Protein AF-A0AA38FUG7-F1 (afdb_monomer)

Sequence (113 aa):
MNACGAMSNIDGLEKVLDEAKAGDESNIDWTTYSALTNIYVKAGLLDRAESALKEAEKKAPQKSSEAYHYLMTHYGALGKKEELYRLWKSMKIDFKDFRRIPFSNYLSVRNSL

Radius of gyration: 15.29 Å; Cα contacts (8 Å, |Δi|>4): 85; chains: 1; bounding box: 30×29×50 Å

InterPro domains:
  IPR002885 Pentatricopeptide repeat [PF01535] (32-58)
  IPR011990 Tetratricopeptide-like helical domain superfamily [G3DSA:1.25.40.10] (1-101)
  IPR011990 Tetratricopeptide-like helical domain superfamily [SSF48452] (12-100)

Mean predicted aligned error: 9.96 Å

pLDDT: mean 73.27, std 11.45, range [38.91, 86.88]

Foldseek 3Di:
DPLPVLVVVLVVLVVVVVVVVVVPPLPDALVNLLVNLVSCVVNVVLVSSVVSLVVSVVRPDLPDLPSLLSSLLSCLSSVVVVVNVVSVVSNCVSCVVPPDDDPVSVVVSVVVD

Secondary structure (DSSP, 8-state):
--HHHHHHHHHHHHHHHHHHHHHHGGG--HHHHHHHHHHHHHTT-HHHHHHHHHHHHHHS-TT-HHHHHHHHHHHHHTT-HHHHHHHHHHHHHHTSSSS---THHHHHHHHT-

Nearest PDB structures (foldseek):
  5orm-assembly1_A  TM=5.943E-01  e=7.153E-02  synthetic construct
  5i9f-assembly1_A  TM=5.749E-01  e=3.263E-01  unidentified
  8j8p-assembly1_C  TM=6.226E-01  e=6.252E-01  Saccharomyces eubayanus
  9hmf-assembly1_K  TM=5.348E-01  e=1.488E+00  Campylobacter jejuni
  5l0y-assembly7_G  TM=3.525E-01  e=8.654E-01  Thermochaetoides thermophila DSM 1495

Organism: Taxus chinensis (NCBI:txid29808)

Solvent-accessible surface area (backbone atoms only — not comparable to full-atom values): 6386 Å² total; per-residue (Å²): 142,66,65,67,68,57,51,58,52,50,58,53,49,50,50,54,48,50,52,43,48,73,71,48,53,85,75,60,50,27,67,56,27,45,54,49,20,58,51,24,51,76,69,68,38,54,72,59,16,52,53,28,44,53,53,17,59,74,53,35,61,88,81,38,65,65,53,53,53,50,52,40,47,52,31,42,76,70,67,37,61,67,61,34,50,51,50,54,53,50,49,56,60,68,36,66,84,49,94,76,76,69,67,59,62,60,48,53,41,61,74,75,110

Structure (mmCIF, N/CA/C/O backbone):
data_AF-A0AA38FUG7-F1
#
_entry.id   AF-A0AA38FUG7-F1
#
loop_
_atom_site.group_PDB
_atom_site.id
_atom_site.type_symbol
_atom_site.label_atom_id
_atom_site.label_alt_id
_atom_site.label_comp_id
_atom_site.label_asym_id
_atom_site.label_entity_id
_atom_site.label_seq_id
_atom_site.pdbx_PDB_ins_code
_atom_site.Cartn_x
_atom_site.Cartn_y
_atom_site.Cartn_z
_atom_site.occupancy
_atom_site.B_iso_or_equiv
_atom_site.auth_seq_id
_atom_site.auth_comp_id
_atom_site.auth_asym_id
_atom_site.auth_atom_id
_atom_site.pdbx_PDB_model_num
ATOM 1 N N . MET A 1 1 ? -10.264 9.452 -27.139 1.00 38.91 1 MET A N 1
ATOM 2 C CA . MET A 1 1 ? -9.282 8.493 -27.696 1.00 38.91 1 MET A CA 1
ATOM 3 C C . MET A 1 1 ? -8.023 8.383 -26.809 1.00 38.91 1 MET A C 1
ATOM 5 O O . MET A 1 1 ? -6.928 8.350 -27.342 1.00 38.91 1 MET A O 1
ATOM 9 N N . ASN A 1 2 ? -8.138 8.273 -25.470 1.00 45.59 2 ASN A N 1
ATOM 10 C CA . ASN A 1 2 ? -6.961 8.297 -24.564 1.00 45.59 2 ASN A CA 1
ATOM 11 C C . ASN A 1 2 ? -6.690 6.970 -23.821 1.00 45.59 2 ASN A C 1
ATOM 13 O O . ASN A 1 2 ? -5.712 6.873 -23.088 1.00 45.59 2 ASN A O 1
ATOM 17 N N . ALA A 1 3 ? -7.528 5.942 -24.000 1.00 46.69 3 ALA A N 1
ATOM 18 C CA . ALA A 1 3 ? -7.416 4.693 -23.240 1.00 46.69 3 ALA A CA 1
ATOM 19 C C . ALA A 1 3 ? -6.230 3.806 -23.680 1.00 46.69 3 ALA A C 1
ATOM 21 O O . ALA A 1 3 ? -5.599 3.174 -22.839 1.00 46.69 3 ALA A O 1
ATOM 22 N N . CYS A 1 4 ? -5.867 3.810 -24.972 1.00 50.69 4 CYS A N 1
ATOM 23 C CA . CYS A 1 4 ? -4.813 2.929 -25.501 1.00 50.69 4 CYS A CA 1
ATOM 24 C C . CYS A 1 4 ? -3.405 3.271 -24.985 1.00 50.69 4 CYS A C 1
ATOM 26 O O . CYS A 1 4 ? -2.625 2.373 -24.683 1.00 50.69 4 CYS A O 1
ATOM 28 N N . GLY A 1 5 ? -3.076 4.562 -24.857 1.00 55.31 5 GLY A N 1
ATOM 29 C CA . GLY A 1 5 ? -1.749 4.985 -24.393 1.00 55.31 5 GLY A CA 1
ATOM 30 C C . GLY A 1 5 ? -1.525 4.723 -22.902 1.00 55.31 5 GLY A C 1
ATOM 31 O O . GLY A 1 5 ? -0.426 4.361 -22.497 1.00 55.31 5 GLY A O 1
ATOM 32 N N . ALA A 1 6 ? -2.577 4.854 -22.087 1.00 52.12 6 ALA A N 1
ATOM 33 C CA . ALA A 1 6 ? -2.505 4.556 -20.660 1.00 52.12 6 ALA A CA 1
ATOM 34 C C . ALA A 1 6 ? -2.354 3.048 -20.403 1.00 52.12 6 ALA A C 1
ATOM 36 O O . ALA A 1 6 ? -1.507 2.664 -19.606 1.00 52.12 6 ALA A O 1
ATOM 37 N N . MET A 1 7 ? -3.107 2.202 -21.118 1.00 56.06 7 MET A N 1
ATOM 38 C CA . MET A 1 7 ? -3.002 0.740 -20.998 1.00 56.06 7 MET A CA 1
ATOM 39 C C . MET A 1 7 ? -1.629 0.216 -21.435 1.00 56.06 7 MET A C 1
ATOM 41 O O . MET A 1 7 ? -0.997 -0.510 -20.676 1.00 56.06 7 MET A O 1
ATOM 45 N N . SER A 1 8 ? -1.104 0.681 -22.576 1.00 60.62 8 SER A N 1
ATOM 46 C CA . SER A 1 8 ? 0.226 0.267 -23.055 1.00 60.62 8 SER A CA 1
ATOM 47 C C . SER A 1 8 ? 1.359 0.610 -22.078 1.00 60.62 8 SER A C 1
ATOM 49 O O . SER A 1 8 ? 2.356 -0.108 -22.027 1.00 60.62 8 SER A O 1
ATOM 51 N N . ASN A 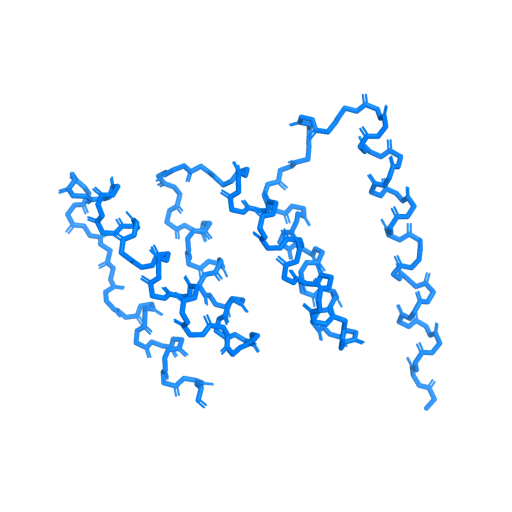1 9 ? 1.222 1.693 -21.307 1.00 69.31 9 ASN A N 1
ATOM 52 C CA . ASN A 1 9 ? 2.205 2.068 -20.289 1.00 69.31 9 ASN A CA 1
ATOM 53 C C . ASN A 1 9 ? 2.107 1.194 -19.031 1.00 69.31 9 ASN A C 1
ATOM 55 O O . ASN A 1 9 ? 3.115 0.984 -18.364 1.00 69.31 9 ASN A O 1
ATOM 59 N N . ILE A 1 10 ? 0.917 0.680 -18.710 1.00 72.69 10 ILE A N 1
ATOM 60 C CA . ILE A 1 10 ? 0.701 -0.191 -17.548 1.00 72.69 10 ILE A CA 1
ATOM 61 C C . ILE A 1 10 ? 1.256 -1.586 -17.820 1.00 72.69 10 ILE A C 1
ATOM 63 O O . ILE A 1 10 ? 1.971 -2.106 -16.973 1.00 72.69 10 ILE A O 1
ATOM 67 N N . ASP A 1 11 ? 1.016 -2.154 -19.005 1.00 74.75 11 ASP A N 1
ATOM 68 C CA . ASP A 1 11 ? 1.578 -3.461 -19.380 1.00 74.75 11 ASP A CA 1
ATOM 69 C C . ASP A 1 11 ? 3.118 -3.447 -19.380 1.00 74.75 11 ASP A C 1
ATOM 71 O O . ASP A 1 11 ? 3.763 -4.394 -18.931 1.00 74.75 11 ASP A O 1
ATOM 75 N N . GLY A 1 12 ? 3.728 -2.356 -19.861 1.00 77.25 12 GLY A N 1
ATOM 76 C CA . GLY A 1 12 ? 5.182 -2.179 -19.804 1.00 77.25 12 GLY A CA 1
ATOM 77 C C . GLY A 1 12 ? 5.705 -2.067 -18.370 1.00 77.25 12 GLY A C 1
ATOM 78 O O . GLY A 1 12 ? 6.720 -2.669 -18.030 1.00 77.25 12 GLY A O 1
ATOM 79 N N . LEU A 1 13 ? 4.990 -1.336 -17.517 1.00 76.88 13 LEU A N 1
ATOM 80 C CA . LEU A 1 13 ? 5.330 -1.158 -16.108 1.00 76.88 13 LEU A CA 1
ATOM 81 C C . LEU A 1 13 ? 5.200 -2.457 -15.303 1.00 76.88 13 LEU A C 1
ATOM 83 O O . LEU A 1 13 ? 6.045 -2.730 -14.455 1.00 76.88 13 LEU A O 1
ATOM 87 N N . GLU A 1 14 ? 4.179 -3.265 -15.581 1.00 75.50 14 GLU A N 1
ATOM 88 C CA . GLU A 1 14 ? 3.987 -4.570 -14.943 1.00 75.50 14 GLU A CA 1
ATOM 89 C C . GLU A 1 14 ? 5.086 -5.55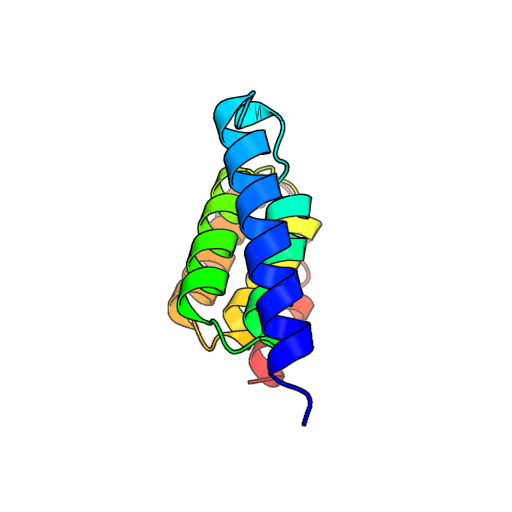2 -15.326 1.00 75.50 14 GLU A C 1
ATOM 91 O O . GLU A 1 14 ? 5.613 -6.226 -14.448 1.00 75.50 14 GLU A O 1
ATOM 96 N N . LYS A 1 15 ? 5.525 -5.560 -16.589 1.00 79.81 15 LYS A N 1
ATOM 97 C CA . LYS A 1 15 ? 6.684 -6.365 -16.998 1.00 79.81 15 LYS A CA 1
ATOM 98 C C . LYS A 1 15 ? 7.961 -5.963 -16.271 1.00 79.81 15 LYS A C 1
ATOM 100 O O . LYS A 1 15 ? 8.660 -6.831 -15.765 1.00 79.81 15 LYS A O 1
ATOM 105 N N . VAL A 1 16 ? 8.242 -4.662 -16.173 1.00 78.12 16 VAL A N 1
ATOM 106 C CA . VAL A 1 16 ? 9.411 -4.164 -15.427 1.00 78.12 16 VAL A CA 1
ATOM 107 C C . VAL A 1 16 ? 9.307 -4.533 -13.946 1.00 78.12 16 VAL A C 1
ATOM 109 O O . VAL A 1 16 ? 10.310 -4.872 -13.323 1.00 78.12 16 VAL A O 1
ATOM 112 N N . LEU A 1 17 ? 8.100 -4.500 -13.377 1.00 77.38 17 LEU A N 1
ATOM 113 C CA . LEU A 1 17 ? 7.868 -4.925 -12.001 1.00 77.38 17 LEU A CA 1
ATOM 114 C C . LEU A 1 17 ? 8.090 -6.430 -11.820 1.00 77.38 17 LEU A C 1
ATOM 116 O O . LEU A 1 17 ? 8.718 -6.825 -10.842 1.00 77.38 17 LEU A O 1
ATOM 120 N N . ASP A 1 18 ? 7.596 -7.260 -12.734 1.00 79.12 18 ASP A N 1
ATOM 121 C CA . ASP A 1 18 ? 7.780 -8.712 -12.691 1.00 79.12 18 ASP A CA 1
ATOM 122 C C . ASP A 1 18 ? 9.254 -9.092 -12.868 1.00 79.12 18 ASP A C 1
ATOM 124 O O . ASP A 1 18 ? 9.758 -9.946 -12.143 1.00 79.12 18 ASP A O 1
ATOM 128 N N . GLU A 1 19 ? 9.978 -8.406 -13.753 1.00 78.69 19 GLU A N 1
ATOM 129 C CA . GLU A 1 19 ? 11.431 -8.546 -13.897 1.00 78.69 19 GLU A CA 1
ATOM 130 C C . GLU A 1 19 ? 12.169 -8.116 -12.619 1.00 78.69 19 GLU A C 1
ATOM 132 O O . GLU A 1 19 ? 13.065 -8.823 -12.152 1.00 78.69 19 GLU A O 1
ATOM 137 N N . ALA A 1 20 ? 11.763 -7.001 -12.001 1.00 74.56 20 ALA A N 1
ATOM 138 C CA . ALA A 1 20 ? 12.335 -6.534 -10.739 1.00 74.56 20 ALA A CA 1
ATOM 139 C C . ALA A 1 20 ? 12.075 -7.519 -9.585 1.00 74.56 20 ALA A C 1
ATOM 141 O O . ALA A 1 20 ? 12.976 -7.781 -8.786 1.00 74.56 20 ALA A O 1
ATOM 142 N N . LYS A 1 21 ? 10.874 -8.107 -9.524 1.00 71.81 21 LYS A N 1
ATOM 143 C CA . LYS A 1 21 ? 10.507 -9.140 -8.544 1.00 71.81 21 LYS A CA 1
ATOM 144 C C . LYS A 1 21 ? 11.248 -10.455 -8.772 1.00 71.81 21 LYS A C 1
ATOM 146 O O . LYS A 1 21 ? 11.639 -11.096 -7.802 1.00 71.81 21 LYS A O 1
ATOM 151 N N . ALA A 1 22 ? 11.449 -10.849 -10.030 1.00 76.31 22 ALA A N 1
ATOM 152 C CA . ALA A 1 22 ? 12.179 -12.062 -10.395 1.00 76.31 22 ALA A CA 1
ATOM 153 C C . ALA A 1 22 ? 13.684 -11.968 -10.090 1.00 76.31 22 ALA A C 1
ATOM 155 O O . ALA A 1 22 ? 14.322 -12.994 -9.864 1.00 76.31 22 ALA A O 1
ATOM 156 N N . GLY A 1 23 ? 14.244 -10.754 -10.089 1.00 72.06 23 GLY A N 1
ATOM 157 C CA . GLY A 1 23 ? 15.618 -10.492 -9.668 1.00 72.06 23 GLY A CA 1
ATOM 158 C C . GLY A 1 23 ? 15.769 -10.468 -8.146 1.00 72.06 23 GLY A C 1
ATOM 159 O O . GLY A 1 23 ? 16.348 -11.382 -7.565 1.00 72.06 23 GLY A O 1
ATOM 160 N N . ASP A 1 24 ? 15.268 -9.406 -7.510 1.00 70.81 24 ASP A N 1
ATOM 161 C CA . ASP A 1 24 ? 15.286 -9.244 -6.053 1.00 70.81 24 ASP A CA 1
ATOM 162 C C . ASP A 1 24 ? 14.140 -8.327 -5.599 1.00 70.81 24 ASP A C 1
ATOM 164 O O . ASP A 1 24 ? 14.258 -7.099 -5.541 1.00 70.81 24 ASP A O 1
ATOM 168 N N . GLU A 1 25 ? 13.018 -8.939 -5.223 1.00 68.06 25 GLU A N 1
ATOM 169 C CA . GLU A 1 25 ? 11.852 -8.247 -4.661 1.00 68.06 25 GLU A CA 1
ATOM 170 C C . GLU A 1 25 ? 12.181 -7.455 -3.377 1.00 68.06 25 GLU A C 1
ATOM 172 O O . GLU A 1 25 ? 11.433 -6.554 -2.973 1.00 68.06 25 GLU A O 1
ATOM 177 N N . SER A 1 26 ? 13.309 -7.738 -2.718 1.00 66.56 26 SER A N 1
ATOM 178 C CA . SER A 1 26 ? 13.770 -6.998 -1.537 1.00 66.56 26 SER A CA 1
ATOM 179 C C . SER A 1 26 ? 14.130 -5.551 -1.862 1.00 66.56 26 SER A C 1
ATOM 181 O O . SER A 1 26 ? 13.985 -4.699 -0.989 1.00 66.56 26 SER A O 1
ATOM 183 N N . ASN A 1 27 ? 14.515 -5.268 -3.109 1.00 67.56 27 ASN A N 1
ATOM 184 C CA . ASN A 1 27 ? 14.961 -3.950 -3.565 1.00 67.56 27 ASN A CA 1
ATOM 185 C C . ASN A 1 27 ? 13.800 -3.025 -3.986 1.00 67.56 27 ASN A C 1
ATOM 187 O O . ASN A 1 27 ? 14.006 -1.868 -4.345 1.00 67.56 27 ASN A O 1
ATOM 191 N N . ILE A 1 28 ? 12.561 -3.532 -3.971 1.00 77.38 28 ILE A N 1
ATOM 192 C CA . ILE A 1 28 ? 11.377 -2.731 -4.284 1.00 77.38 28 ILE A CA 1
ATOM 193 C C . ILE A 1 28 ? 10.886 -2.043 -3.008 1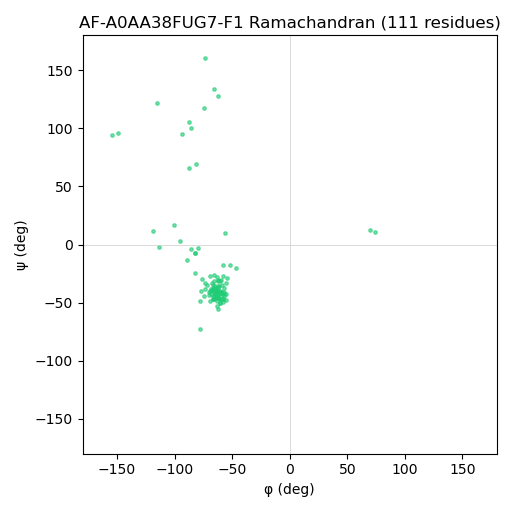.00 77.38 28 ILE A C 1
ATOM 195 O O . ILE A 1 28 ? 10.263 -2.663 -2.138 1.00 77.38 28 ILE A O 1
ATOM 199 N N . ASP A 1 29 ? 11.149 -0.742 -2.932 1.00 81.56 29 ASP A N 1
ATOM 200 C CA . ASP A 1 29 ? 10.701 0.123 -1.845 1.00 81.56 29 ASP A CA 1
ATOM 201 C C . ASP A 1 29 ? 9.197 0.435 -1.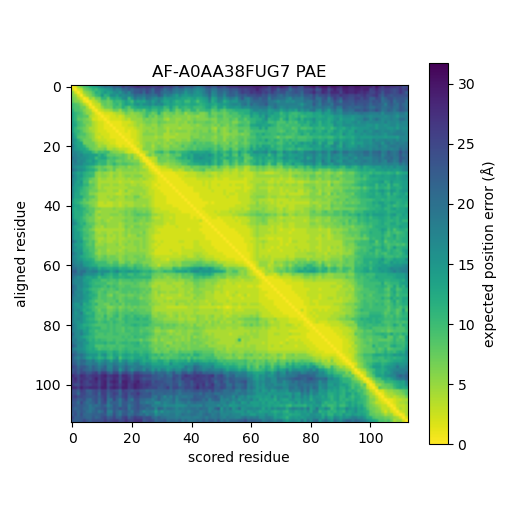903 1.00 81.56 29 ASP A C 1
ATOM 203 O O . ASP A 1 29 ? 8.536 0.387 -2.947 1.00 81.56 29 ASP A O 1
ATOM 207 N N . TRP A 1 30 ? 8.653 0.854 -0.758 1.00 82.38 30 TRP A N 1
ATOM 208 C CA . TRP A 1 30 ? 7.265 1.311 -0.634 1.00 82.38 30 TRP A CA 1
ATOM 209 C C . TRP A 1 30 ? 6.937 2.493 -1.565 1.00 82.38 30 TRP A C 1
ATOM 211 O O . TRP A 1 30 ? 5.789 2.643 -1.981 1.00 82.38 30 TRP A O 1
ATOM 221 N N . THR A 1 31 ? 7.929 3.311 -1.934 1.00 81.50 31 THR A N 1
ATOM 222 C CA . THR A 1 31 ? 7.801 4.442 -2.872 1.00 81.50 31 THR A CA 1
ATOM 223 C C . THR A 1 31 ? 7.517 3.983 -4.306 1.00 81.50 31 THR A C 1
ATOM 225 O O . THR A 1 31 ? 6.761 4.634 -5.029 1.00 81.50 31 THR A O 1
ATOM 228 N N . THR A 1 32 ? 8.047 2.830 -4.711 1.00 83.75 32 THR A N 1
ATOM 229 C CA . THR A 1 32 ? 7.773 2.221 -6.018 1.00 83.75 32 THR A CA 1
ATOM 230 C C . THR A 1 32 ? 6.335 1.721 -6.076 1.00 83.75 32 THR A C 1
ATOM 232 O O . THR A 1 32 ? 5.584 2.080 -6.983 1.00 83.75 32 THR A O 1
ATOM 235 N N . TYR A 1 33 ? 5.899 0.982 -5.052 1.00 84.12 33 TYR A N 1
ATOM 236 C CA . TYR A 1 33 ? 4.505 0.542 -4.924 1.00 84.12 33 TYR A CA 1
ATOM 237 C C . TYR A 1 33 ? 3.513 1.707 -4.799 1.00 84.12 33 TYR A C 1
ATOM 239 O O . TYR A 1 33 ? 2.387 1.645 -5.298 1.00 84.12 33 TYR A O 1
ATOM 247 N N . SER A 1 34 ? 3.958 2.810 -4.207 1.00 80.44 34 SER A N 1
ATOM 248 C CA . SER A 1 34 ? 3.230 4.075 -4.185 1.00 80.44 34 SER A CA 1
ATOM 249 C C . SER A 1 34 ? 3.027 4.619 -5.606 1.00 80.44 34 SER A C 1
ATOM 251 O O . SER A 1 34 ? 1.896 4.796 -6.065 1.00 80.44 34 SER A O 1
ATOM 253 N N . ALA A 1 35 ? 4.103 4.788 -6.377 1.00 83.06 35 ALA A N 1
ATOM 254 C CA . ALA A 1 35 ? 4.000 5.239 -7.766 1.00 83.06 35 ALA A CA 1
ATOM 255 C C . ALA A 1 35 ? 3.064 4.346 -8.608 1.00 83.06 35 ALA A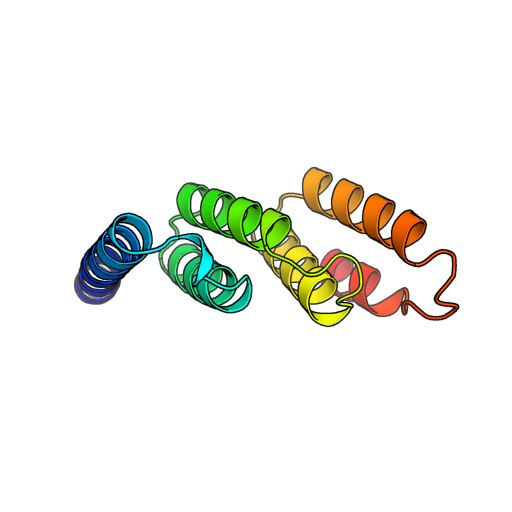 C 1
ATOM 257 O O . ALA A 1 35 ? 2.210 4.871 -9.330 1.00 83.06 35 ALA A O 1
ATOM 258 N N . LEU A 1 36 ? 3.155 3.020 -8.444 1.00 83.31 36 LEU A N 1
ATOM 259 C CA . LEU A 1 36 ? 2.256 2.048 -9.079 1.00 83.31 36 LEU A CA 1
ATOM 260 C C . LEU A 1 36 ? 0.791 2.293 -8.718 1.00 83.31 36 LEU A C 1
ATOM 262 O O . LEU A 1 36 ? -0.061 2.356 -9.601 1.00 83.31 36 LEU A O 1
ATOM 266 N N . THR A 1 37 ? 0.498 2.497 -7.435 1.00 84.25 37 THR A N 1
ATOM 267 C CA . THR A 1 37 ? -0.861 2.773 -6.954 1.00 84.25 37 THR A CA 1
ATOM 268 C C . THR A 1 37 ? -1.467 3.976 -7.672 1.00 84.25 37 THR A C 1
ATOM 270 O O . THR A 1 37 ? -2.589 3.899 -8.168 1.00 84.25 37 THR A O 1
ATOM 273 N N . ASN A 1 38 ? -0.728 5.082 -7.788 1.00 81.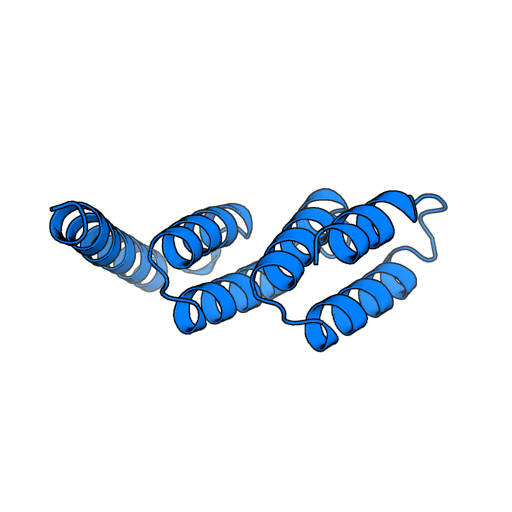44 38 ASN A N 1
ATOM 274 C CA . ASN A 1 38 ? -1.221 6.285 -8.463 1.00 81.44 38 ASN A CA 1
ATOM 275 C C . ASN A 1 38 ? -1.487 6.043 -9.960 1.00 81.44 38 ASN A C 1
ATOM 277 O O . ASN A 1 38 ? -2.461 6.553 -10.514 1.00 81.44 38 ASN A O 1
ATOM 281 N N . ILE A 1 39 ? -0.638 5.250 -10.618 1.00 83.25 39 ILE A N 1
ATOM 282 C CA . ILE A 1 39 ? -0.812 4.876 -12.026 1.00 8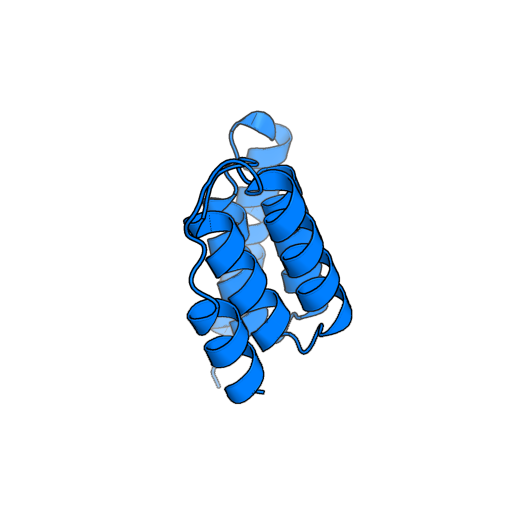3.25 39 ILE A CA 1
ATOM 283 C C . ILE A 1 39 ? -2.068 4.013 -12.193 1.00 83.25 39 ILE A C 1
ATOM 285 O O . ILE A 1 39 ? -2.904 4.317 -13.045 1.00 83.25 39 ILE A O 1
ATOM 289 N N . TYR A 1 40 ? -2.258 3.007 -11.339 1.00 84.19 40 TYR A N 1
ATOM 290 C CA . TYR A 1 40 ? -3.440 2.147 -11.359 1.00 84.19 40 TYR A CA 1
ATOM 291 C C . TYR A 1 40 ? -4.736 2.910 -11.056 1.00 84.19 40 TYR A C 1
ATOM 293 O O . TYR A 1 40 ? -5.729 2.713 -11.756 1.00 84.19 40 TYR A O 1
ATOM 301 N N . VAL A 1 41 ? -4.728 3.834 -10.088 1.00 82.69 41 VAL A N 1
ATOM 302 C CA . VAL A 1 41 ? -5.880 4.707 -9.792 1.00 82.69 41 VAL A CA 1
ATOM 303 C C . VAL A 1 41 ? -6.240 5.559 -11.009 1.00 82.69 41 VAL A C 1
ATOM 305 O O . VAL A 1 41 ? -7.402 5.596 -11.408 1.00 82.69 41 VAL A O 1
ATOM 308 N N . LYS A 1 42 ? -5.252 6.194 -11.654 1.00 80.94 42 LYS A N 1
ATOM 309 C CA . LYS A 1 42 ? -5.472 6.996 -12.874 1.00 80.94 42 LYS A CA 1
ATOM 310 C C . LYS A 1 42 ? -5.976 6.166 -14.053 1.00 80.94 42 LYS A C 1
ATOM 312 O O . LYS A 1 42 ? -6.675 6.694 -14.912 1.00 80.94 42 LYS A O 1
ATOM 317 N N . ALA A 1 43 ? -5.627 4.886 -14.090 1.00 79.69 43 ALA A N 1
ATOM 318 C CA . ALA A 1 43 ? -6.090 3.939 -15.093 1.00 79.69 43 ALA A CA 1
ATOM 319 C C . ALA A 1 43 ? -7.477 3.342 -14.798 1.00 79.69 43 ALA A C 1
ATOM 321 O O . ALA A 1 43 ? -8.007 2.609 -15.629 1.00 79.69 43 ALA A O 1
ATOM 322 N N . GLY A 1 44 ? -8.054 3.616 -13.622 1.00 81.31 44 GLY A N 1
ATOM 323 C CA . GLY A 1 44 ? -9.299 2.994 -13.165 1.00 81.31 44 GLY A CA 1
ATOM 324 C C . GLY A 1 44 ? -9.147 1.532 -12.722 1.00 81.31 44 GLY A C 1
ATOM 325 O O . GLY A 1 44 ? -10.148 0.859 -12.491 1.00 81.31 44 GLY A O 1
ATOM 326 N N . LEU A 1 45 ? -7.917 1.030 -12.577 1.00 83.56 45 LEU A N 1
ATOM 327 C CA . LEU A 1 45 ? -7.611 -0.339 -12.150 1.00 83.56 45 LEU A CA 1
ATOM 328 C C . LEU A 1 45 ? -7.551 -0.425 -10.618 1.00 83.56 45 LEU A C 1
ATOM 330 O O . LEU A 1 45 ? -6.492 -0.649 -10.028 1.00 83.56 45 LEU A O 1
ATOM 334 N N . LEU A 1 46 ? -8.694 -0.216 -9.963 1.00 82.75 46 LEU A N 1
ATOM 335 C CA . LEU A 1 46 ? -8.773 -0.072 -8.503 1.00 82.75 46 LEU A CA 1
ATOM 336 C C . LEU A 1 46 ? -8.324 -1.333 -7.739 1.00 82.75 46 LEU A C 1
ATOM 338 O O . LEU A 1 46 ? -7.658 -1.203 -6.714 1.00 82.75 46 LEU A O 1
ATOM 342 N N . ASP A 1 47 ? -8.595 -2.540 -8.249 1.00 84.31 47 ASP A N 1
ATOM 343 C CA . ASP A 1 47 ? -8.154 -3.799 -7.619 1.00 84.31 47 ASP A CA 1
ATOM 344 C C . ASP A 1 47 ? -6.623 -3.951 -7.611 1.00 84.31 47 ASP A C 1
ATOM 346 O O . ASP A 1 47 ? -6.019 -4.414 -6.635 1.00 84.31 47 ASP A O 1
ATOM 350 N N . ARG A 1 48 ? -5.968 -3.514 -8.696 1.00 83.62 48 ARG A N 1
ATOM 351 C CA . ARG A 1 48 ? -4.501 -3.527 -8.808 1.00 83.62 48 ARG A CA 1
ATOM 352 C C . ARG A 1 48 ? -3.877 -2.436 -7.949 1.00 83.62 48 ARG A C 1
ATOM 354 O O . ARG A 1 48 ? -2.868 -2.682 -7.293 1.00 83.62 48 ARG A O 1
ATOM 361 N N . ALA A 1 49 ? -4.518 -1.267 -7.889 1.00 85.00 49 ALA A N 1
ATOM 362 C CA . ALA A 1 49 ? -4.129 -0.194 -6.982 1.00 85.00 49 ALA A CA 1
ATOM 363 C C . ALA A 1 49 ? -4.164 -0.656 -5.519 1.00 85.00 49 ALA A C 1
ATOM 365 O O . ALA A 1 49 ? -3.197 -0.447 -4.795 1.00 85.00 49 ALA A O 1
ATOM 366 N N . GLU A 1 50 ? -5.237 -1.329 -5.092 1.00 84.62 50 GLU A N 1
ATOM 367 C CA . GLU A 1 50 ? -5.344 -1.868 -3.732 1.00 84.62 50 GLU A CA 1
ATOM 368 C C . GLU A 1 50 ? -4.254 -2.909 -3.439 1.00 84.62 50 GLU A C 1
ATOM 370 O O . GLU A 1 50 ? -3.659 -2.904 -2.361 1.00 84.62 50 GLU A O 1
ATOM 375 N N . SER A 1 51 ? -3.963 -3.786 -4.399 1.00 86.88 51 SER A N 1
ATOM 376 C CA . SER A 1 51 ? -2.905 -4.791 -4.252 1.00 86.88 51 SER A CA 1
ATOM 377 C C . SER A 1 51 ? -1.526 -4.139 -4.098 1.00 86.88 51 SER A C 1
ATOM 379 O O . SER A 1 51 ? -0.779 -4.493 -3.187 1.00 86.88 51 SER A O 1
ATOM 381 N N . ALA A 1 52 ? -1.215 -3.130 -4.918 1.00 85.56 52 ALA A N 1
ATOM 382 C CA . ALA A 1 52 ? 0.026 -2.364 -4.806 1.00 85.56 52 ALA A CA 1
ATOM 383 C C . ALA A 1 52 ? 0.125 -1.612 -3.466 1.00 85.56 52 ALA A C 1
ATOM 385 O O . ALA A 1 52 ? 1.181 -1.612 -2.840 1.00 85.56 52 ALA A O 1
ATOM 386 N N . LEU A 1 53 ? -0.980 -1.039 -2.980 1.00 85.75 53 LEU A N 1
ATOM 387 C CA . LEU A 1 53 ? -1.066 -0.399 -1.662 1.00 85.75 53 LEU A CA 1
ATOM 388 C C . LEU A 1 53 ? -0.732 -1.348 -0.514 1.00 85.75 53 LEU A C 1
ATOM 390 O O . LEU A 1 53 ? -0.013 -0.964 0.406 1.00 85.75 53 LEU A O 1
ATOM 394 N N . LYS A 1 54 ? -1.226 -2.587 -0.565 1.00 85.88 54 LYS A N 1
ATOM 395 C CA . LYS A 1 54 ? -0.935 -3.596 0.462 1.00 85.88 54 LYS A CA 1
ATOM 396 C C . LYS A 1 54 ? 0.540 -3.988 0.469 1.00 85.88 54 LYS A C 1
ATOM 398 O O . LYS A 1 54 ? 1.114 -4.154 1.542 1.00 85.88 54 LYS A O 1
ATOM 403 N N . GLU A 1 55 ? 1.171 -4.093 -0.698 1.00 84.88 55 GLU A N 1
ATOM 404 C CA . GLU A 1 55 ? 2.620 -4.317 -0.776 1.00 84.88 55 GLU A CA 1
ATOM 405 C C . GLU A 1 55 ? 3.415 -3.100 -0.277 1.00 84.88 55 GLU A C 1
ATOM 407 O O . GLU A 1 55 ? 4.376 -3.262 0.480 1.00 84.88 55 GLU A O 1
ATOM 412 N N . ALA A 1 56 ? 2.967 -1.876 -0.590 1.00 85.75 56 ALA A N 1
ATOM 413 C CA . ALA A 1 56 ? 3.544 -0.654 -0.030 1.00 85.75 56 ALA A CA 1
ATOM 414 C C . ALA A 1 56 ? 3.456 -0.636 1.504 1.00 85.75 56 ALA A C 1
ATOM 416 O O . ALA A 1 56 ? 4.429 -0.273 2.155 1.00 85.75 56 ALA A O 1
ATOM 417 N N . GLU A 1 57 ? 2.328 -1.054 2.085 1.00 83.44 57 GLU A N 1
ATOM 418 C CA . GLU A 1 57 ? 2.121 -1.135 3.538 1.00 83.44 57 GLU A CA 1
ATOM 419 C C . GLU A 1 57 ? 3.073 -2.140 4.200 1.00 83.44 57 GLU A C 1
ATOM 421 O O . GLU A 1 57 ? 3.658 -1.831 5.236 1.00 83.44 57 GLU A O 1
ATOM 426 N N . LYS A 1 58 ? 3.307 -3.307 3.583 1.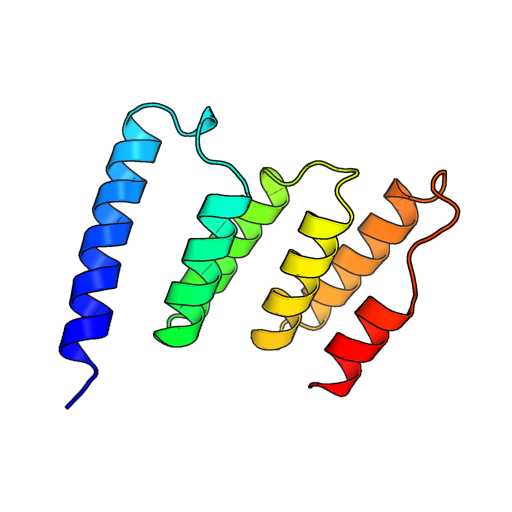00 83.31 58 LYS A N 1
ATOM 427 C CA . LYS A 1 58 ? 4.269 -4.308 4.089 1.00 83.31 58 LYS A CA 1
ATOM 428 C C . LYS A 1 58 ? 5.715 -3.812 4.066 1.00 83.31 58 LYS A C 1
ATOM 430 O O . LYS A 1 58 ? 6.503 -4.178 4.935 1.00 83.31 58 LYS A O 1
ATOM 435 N N . LYS A 1 59 ? 6.071 -3.022 3.051 1.00 81.25 59 LYS A N 1
ATOM 436 C CA . LYS A 1 59 ? 7.419 -2.462 2.856 1.00 81.25 59 LYS A CA 1
ATOM 437 C C . LYS A 1 59 ? 7.606 -1.113 3.559 1.00 81.25 59 LYS A C 1
ATOM 439 O O . LYS A 1 59 ? 8.733 -0.630 3.664 1.00 81.25 59 LYS A O 1
ATOM 444 N N . ALA A 1 60 ? 6.524 -0.483 4.015 1.00 80.12 60 ALA A N 1
ATOM 445 C CA . ALA A 1 60 ? 6.569 0.821 4.653 1.00 80.12 60 ALA A CA 1
ATOM 446 C C . ALA A 1 60 ? 7.328 0.735 5.986 1.00 80.12 60 ALA A C 1
ATOM 448 O O . ALA A 1 60 ? 7.053 -0.142 6.810 1.00 80.12 60 ALA A O 1
ATOM 449 N N . PRO A 1 61 ? 8.251 1.672 6.264 1.00 75.25 61 PRO A N 1
ATOM 450 C CA . PRO A 1 61 ? 8.890 1.727 7.566 1.00 75.25 61 PRO A CA 1
ATOM 451 C C . PRO A 1 61 ? 7.834 1.994 8.644 1.00 75.25 61 PRO A C 1
ATOM 453 O O . PRO A 1 61 ? 7.125 2.999 8.573 1.00 75.25 61 PRO A O 1
ATOM 456 N N . GLN A 1 62 ? 7.792 1.161 9.691 1.00 67.38 62 GLN A N 1
ATOM 457 C CA . GLN A 1 62 ? 6.842 1.253 10.818 1.00 67.38 62 GLN A CA 1
ATOM 458 C C . GLN A 1 62 ? 6.769 2.634 11.500 1.00 67.38 62 GLN A C 1
ATOM 460 O O . GLN A 1 62 ? 5.822 2.918 12.225 1.00 67.38 62 GLN A O 1
ATOM 465 N N . LYS A 1 63 ? 7.766 3.502 11.294 1.00 67.12 63 LYS A N 1
ATOM 466 C CA . LYS A 1 63 ? 7.852 4.847 11.887 1.00 67.12 63 LYS A CA 1
ATOM 467 C C . LYS A 1 63 ? 7.873 5.976 10.850 1.00 67.12 63 LYS A C 1
ATOM 469 O O . LYS A 1 63 ? 8.153 7.121 11.200 1.00 67.12 63 LYS A O 1
ATOM 474 N N . SER A 1 64 ? 7.587 5.687 9.580 1.00 74.38 64 SER A N 1
ATOM 475 C CA . SER A 1 64 ? 7.536 6.714 8.537 1.00 74.38 64 SER A CA 1
ATOM 476 C C . SER A 1 64 ? 6.157 7.369 8.491 1.00 74.38 64 SER A C 1
ATOM 478 O O . SER A 1 64 ? 5.211 6.834 7.917 1.00 74.38 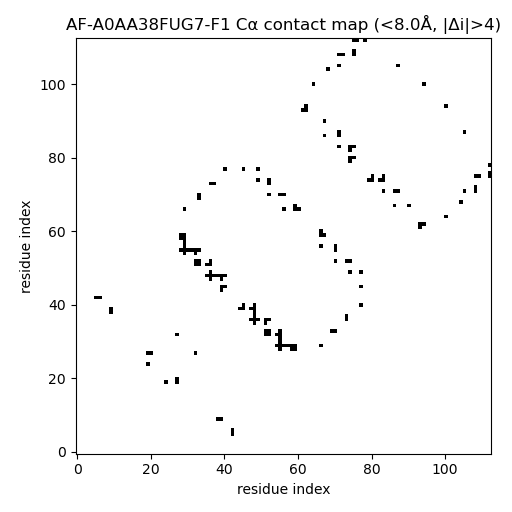64 SER A O 1
ATOM 480 N N . SER A 1 65 ? 6.045 8.561 9.087 1.00 72.38 65 SER A N 1
ATOM 481 C CA . SER A 1 65 ? 4.835 9.399 9.005 1.00 72.38 65 SER A CA 1
ATOM 482 C C . SER A 1 65 ? 4.438 9.691 7.550 1.00 72.38 65 SER A C 1
ATOM 484 O O . SER A 1 65 ? 3.255 9.759 7.221 1.00 72.38 65 SER A O 1
ATOM 486 N N . GLU A 1 66 ? 5.430 9.814 6.664 1.00 76.19 66 GLU A N 1
ATOM 487 C CA . GLU A 1 66 ? 5.226 10.042 5.235 1.00 76.19 66 GLU A CA 1
ATOM 488 C C . GLU A 1 66 ? 4.574 8.833 4.554 1.00 76.19 66 GLU A C 1
ATOM 490 O O . GLU A 1 66 ? 3.565 8.996 3.868 1.00 76.19 66 GLU A O 1
ATOM 495 N N . ALA A 1 67 ? 5.070 7.619 4.824 1.00 78.12 67 ALA A N 1
ATOM 496 C CA . ALA A 1 67 ? 4.480 6.394 4.287 1.00 78.12 67 ALA A CA 1
ATOM 497 C C . ALA A 1 67 ? 3.036 6.213 4.778 1.00 78.12 67 ALA A C 1
ATOM 499 O O . ALA A 1 67 ? 2.132 5.964 3.983 1.00 78.12 67 ALA A O 1
ATOM 500 N N . TYR A 1 68 ? 2.778 6.439 6.069 1.00 77.44 68 TYR A N 1
ATOM 501 C CA . TYR A 1 68 ? 1.422 6.374 6.618 1.00 77.44 68 TYR A CA 1
ATOM 502 C C . TYR A 1 68 ? 0.481 7.420 6.009 1.00 77.44 68 TYR A C 1
ATOM 504 O O . TYR A 1 68 ? -0.637 7.082 5.620 1.00 77.44 68 TYR A O 1
ATOM 512 N N . HIS A 1 69 ? 0.912 8.678 5.881 1.00 79.44 69 HIS A N 1
ATOM 513 C CA . HIS A 1 69 ? 0.102 9.722 5.247 1.00 79.44 69 HIS A CA 1
ATOM 514 C C . HIS A 1 69 ? -0.241 9.377 3.794 1.00 79.44 69 HIS A C 1
ATOM 516 O O . HIS A 1 69 ? -1.380 9.570 3.351 1.00 79.44 69 HIS A O 1
ATOM 522 N N . TYR A 1 70 ? 0.734 8.833 3.073 1.00 81.50 70 TYR A N 1
ATOM 523 C CA . TYR A 1 70 ? 0.571 8.410 1.696 1.00 81.50 70 TYR A CA 1
ATOM 524 C C . TYR A 1 70 ? -0.464 7.285 1.567 1.00 81.50 70 TYR A C 1
ATOM 526 O O . TYR A 1 70 ? -1.441 7.433 0.824 1.00 81.50 70 TYR A O 1
ATOM 534 N N . LEU A 1 71 ? -0.294 6.208 2.340 1.00 83.19 71 LEU A N 1
ATOM 535 C CA . LEU A 1 71 ? -1.206 5.063 2.375 1.00 83.19 71 LEU A CA 1
ATOM 536 C C . LEU A 1 71 ? -2.634 5.509 2.727 1.00 83.19 71 LEU A C 1
ATOM 538 O O . LEU A 1 71 ? -3.587 5.133 2.049 1.00 83.19 71 LEU A O 1
ATOM 542 N N . MET A 1 72 ? -2.792 6.381 3.730 1.00 82.38 72 MET A N 1
ATOM 543 C CA . MET A 1 72 ? -4.095 6.941 4.107 1.00 82.38 72 MET A CA 1
ATOM 544 C C . MET A 1 72 ? -4.758 7.714 2.961 1.00 82.38 72 MET A C 1
ATOM 546 O O . MET A 1 72 ? -5.939 7.515 2.690 1.00 82.38 72 MET A O 1
ATOM 550 N N . THR A 1 73 ? -4.014 8.583 2.276 1.00 82.69 73 THR A N 1
ATOM 551 C CA . THR A 1 73 ? -4.543 9.370 1.148 1.00 82.69 73 THR A CA 1
ATOM 552 C C . THR A 1 73 ? -5.042 8.459 0.028 1.00 82.69 73 THR A C 1
ATOM 554 O O . THR A 1 73 ? -6.122 8.680 -0.516 1.00 82.69 73 THR A O 1
ATOM 557 N N . HIS A 1 74 ? -4.299 7.396 -0.279 1.00 81.69 74 HIS A N 1
ATOM 558 C CA . HIS A 1 74 ? -4.637 6.491 -1.374 1.00 81.69 74 HIS A CA 1
ATOM 559 C C . HIS A 1 74 ? -5.778 5.533 -1.005 1.00 81.69 74 HIS A C 1
ATOM 561 O O . HIS A 1 74 ? -6.695 5.361 -1.804 1.00 81.69 74 HIS A O 1
ATOM 567 N N . TYR A 1 75 ? -5.818 4.998 0.222 1.00 84.00 75 TYR A N 1
ATOM 568 C CA . TYR A 1 75 ? -6.992 4.262 0.713 1.00 84.00 75 TYR A CA 1
ATOM 569 C C . TYR A 1 75 ? -8.249 5.144 0.758 1.00 84.00 75 TYR A C 1
ATOM 571 O O . TYR A 1 75 ? -9.343 4.670 0.448 1.00 84.00 75 TYR A O 1
ATOM 579 N N . GLY A 1 76 ? -8.094 6.430 1.088 1.00 81.00 76 GLY A N 1
ATOM 580 C CA . GLY A 1 76 ? -9.152 7.432 0.980 1.00 81.00 76 GLY A CA 1
ATOM 581 C C . GLY A 1 76 ? -9.645 7.592 -0.457 1.00 81.00 76 GLY A C 1
ATOM 582 O O . GLY A 1 76 ? -10.837 7.454 -0.701 1.00 81.00 76 GLY A O 1
ATOM 583 N N . ALA A 1 77 ? -8.742 7.783 -1.421 1.00 79.12 77 ALA A N 1
ATOM 584 C CA . ALA A 1 77 ? -9.093 7.906 -2.839 1.00 79.12 77 ALA A CA 1
ATOM 585 C C . ALA A 1 77 ? -9.789 6.653 -3.407 1.00 79.12 77 ALA A C 1
ATOM 587 O O . ALA A 1 77 ? -10.651 6.767 -4.274 1.00 79.12 77 ALA A O 1
ATOM 588 N N . LEU A 1 78 ? -9.462 5.463 -2.891 1.00 78.62 78 LEU A N 1
ATOM 589 C CA . LEU A 1 78 ? -10.133 4.204 -3.236 1.00 78.62 78 LEU A CA 1
ATOM 590 C C . LEU A 1 78 ? -11.477 3.994 -2.513 1.00 78.62 78 LEU A C 1
ATOM 592 O O . LEU A 1 78 ? -12.136 2.977 -2.726 1.00 78.62 78 LEU A O 1
ATOM 596 N N . GLY A 1 79 ? -11.881 4.899 -1.617 1.00 81.25 79 GLY A N 1
ATOM 597 C CA . GLY A 1 79 ? -13.101 4.759 -0.816 1.00 81.25 79 GLY A CA 1
ATOM 598 C C . GLY A 1 79 ? -13.034 3.654 0.246 1.00 81.25 79 GLY A C 1
ATOM 599 O O . GLY A 1 79 ? -14.055 3.305 0.844 1.00 81.25 79 GLY A O 1
ATOM 600 N N . LYS A 1 80 ? -11.845 3.107 0.527 1.00 81.75 80 LYS A N 1
ATOM 601 C CA . LYS A 1 80 ? -11.618 2.000 1.472 1.00 81.75 80 LYS A CA 1
ATOM 602 C C . LYS A 1 80 ? -11.554 2.529 2.908 1.00 81.75 80 LYS A C 1
ATOM 604 O O . LYS A 1 80 ? -10.510 2.540 3.558 1.00 81.75 80 LYS A O 1
ATOM 609 N N . LYS A 1 81 ? -12.704 2.989 3.410 1.00 79.00 81 LYS A N 1
ATOM 610 C CA . LYS A 1 81 ? -12.847 3.608 4.742 1.00 79.00 81 LYS A CA 1
ATOM 611 C C . LYS A 1 81 ? -12.418 2.683 5.888 1.00 79.00 81 LYS A C 1
ATOM 613 O O . LYS A 1 81 ? -11.867 3.163 6.875 1.00 79.00 81 LYS A O 1
ATOM 618 N N . GLU A 1 82 ? -12.648 1.378 5.757 1.00 82.00 82 GLU A N 1
ATOM 619 C CA . GLU A 1 82 ? -12.245 0.384 6.763 1.00 82.00 82 GLU A CA 1
ATOM 620 C C . GLU A 1 82 ? -10.720 0.264 6.866 1.00 82.00 82 GLU A C 1
ATOM 622 O O . GLU A 1 82 ? -10.168 0.360 7.964 1.00 82.00 82 GLU A O 1
ATOM 627 N N . GLU A 1 83 ? -10.032 0.168 5.725 1.00 81.75 83 GLU A N 1
ATOM 628 C CA . GLU A 1 83 ? -8.566 0.112 5.666 1.00 81.75 83 GLU A CA 1
ATOM 629 C C . GLU A 1 83 ? -7.943 1.410 6.194 1.00 81.75 83 GLU A C 1
ATOM 631 O O . GLU A 1 83 ? -7.009 1.377 6.996 1.00 81.75 83 GLU A O 1
ATOM 636 N N . LEU A 1 84 ? -8.532 2.562 5.851 1.00 80.25 84 LEU A N 1
ATOM 637 C CA . LEU A 1 84 ? -8.137 3.862 6.397 1.00 80.25 84 LEU A CA 1
ATOM 638 C C . LEU A 1 84 ? -8.230 3.892 7.933 1.00 80.25 84 LEU A C 1
ATOM 640 O O . LEU A 1 84 ? -7.336 4.411 8.607 1.00 80.25 84 LEU A O 1
ATOM 644 N N . TYR A 1 85 ? -9.302 3.331 8.501 1.00 80.38 85 TYR A N 1
ATOM 645 C CA . TYR A 1 85 ? -9.492 3.263 9.948 1.00 80.38 85 TYR A CA 1
ATOM 646 C C . TYR A 1 85 ? -8.509 2.292 10.618 1.00 80.38 85 TYR A C 1
ATOM 648 O O . TYR A 1 85 ? -7.948 2.625 11.669 1.00 80.38 85 TYR A O 1
ATOM 656 N N . ARG A 1 86 ? -8.252 1.123 10.009 1.00 85.12 86 ARG A N 1
ATOM 657 C CA . ARG A 1 86 ? -7.242 0.161 10.484 1.00 85.12 86 ARG A CA 1
ATOM 658 C C . ARG A 1 86 ? -5.866 0.813 10.547 1.00 85.12 86 ARG A C 1
ATOM 660 O O . ARG A 1 86 ? -5.210 0.756 11.588 1.00 85.12 86 ARG A O 1
ATOM 667 N N . LEU A 1 87 ? -5.470 1.480 9.467 1.00 79.81 87 LEU A N 1
ATOM 668 C CA . LEU A 1 87 ? -4.171 2.124 9.340 1.00 79.81 87 LEU A CA 1
ATOM 669 C C . LEU A 1 87 ? -4.009 3.273 10.347 1.00 79.81 87 LEU A C 1
ATOM 671 O O . LEU A 1 87 ? -2.994 3.362 11.035 1.00 79.81 87 LEU A O 1
ATOM 675 N N . TRP A 1 88 ? -5.048 4.094 10.527 1.00 77.00 88 TRP A N 1
ATOM 676 C CA . TRP A 1 88 ? -5.078 5.139 11.554 1.00 77.00 88 TRP A CA 1
ATOM 677 C C . TRP A 1 88 ? -4.914 4.576 12.973 1.00 77.00 88 TRP A C 1
ATOM 679 O O . TRP A 1 88 ? -4.211 5.158 13.805 1.00 77.00 88 TRP A O 1
ATOM 689 N N . LYS A 1 89 ? -5.551 3.436 13.265 1.00 78.25 89 LYS A N 1
ATOM 690 C CA . LYS A 1 89 ? -5.426 2.763 14.563 1.00 78.25 89 LYS A CA 1
ATOM 691 C C . LYS A 1 89 ? -4.023 2.187 14.769 1.00 78.25 89 LYS A C 1
ATOM 693 O O . LYS A 1 89 ? -3.491 2.361 15.863 1.00 78.25 89 LYS A O 1
ATOM 698 N N . SER A 1 90 ? -3.429 1.564 13.747 1.00 75.81 90 SER A N 1
ATOM 699 C CA . SER A 1 90 ? -2.049 1.050 13.795 1.00 75.81 90 SER A CA 1
ATOM 700 C C . SER A 1 90 ? -1.060 2.178 14.055 1.00 75.81 90 SER A C 1
ATOM 702 O O . SER A 1 90 ? -0.318 2.144 15.031 1.00 75.81 90 SER A O 1
ATOM 704 N N . MET A 1 91 ? -1.167 3.258 13.281 1.00 71.88 91 MET A N 1
ATOM 705 C CA . MET A 1 91 ? -0.334 4.441 13.441 1.00 71.88 91 MET A CA 1
ATOM 706 C C . MET A 1 91 ? -0.450 5.033 14.859 1.00 71.88 91 MET A C 1
ATOM 708 O O . MET A 1 91 ? 0.547 5.396 15.472 1.00 71.88 91 MET A O 1
ATOM 712 N N . LYS A 1 92 ? -1.648 5.084 15.454 1.00 68.44 92 LYS A N 1
ATOM 713 C CA . LYS A 1 92 ? -1.796 5.530 16.852 1.00 68.44 92 LYS A CA 1
ATOM 714 C C . LYS A 1 92 ? -1.070 4.646 17.866 1.00 68.44 92 LYS A C 1
ATOM 716 O O . LYS A 1 92 ? -0.694 5.158 18.915 1.00 68.44 92 LYS A O 1
ATOM 721 N N . ILE A 1 93 ? -0.941 3.346 17.608 1.00 69.62 93 ILE A N 1
ATOM 722 C CA . ILE A 1 93 ? -0.236 2.408 18.488 1.00 69.62 93 ILE A CA 1
ATOM 723 C C . ILE A 1 93 ? 1.274 2.563 18.294 1.00 69.62 93 ILE A C 1
ATOM 725 O O . ILE A 1 93 ? 1.982 2.761 19.280 1.00 69.62 93 ILE A O 1
ATOM 729 N N . ASP A 1 94 ? 1.737 2.572 17.044 1.00 65.38 94 ASP A N 1
ATOM 730 C CA . ASP A 1 94 ? 3.160 2.648 16.684 1.00 65.38 94 ASP A CA 1
ATOM 731 C C . ASP A 1 94 ? 3.804 3.981 17.090 1.00 65.38 94 ASP A C 1
ATOM 733 O O . ASP A 1 94 ? 4.975 4.039 17.465 1.00 65.38 94 ASP A O 1
ATOM 737 N N . PHE A 1 95 ? 3.025 5.064 17.078 1.00 62.97 95 PHE A N 1
ATOM 738 C CA . PHE A 1 95 ? 3.483 6.403 17.444 1.00 62.97 95 PHE A CA 1
ATOM 739 C C . PHE A 1 95 ? 3.083 6.812 18.868 1.00 62.97 95 PHE A C 1
ATOM 741 O O . PHE A 1 95 ? 3.173 7.993 19.198 1.00 62.97 95 PHE A O 1
ATOM 748 N N . LYS A 1 96 ? 2.684 5.887 19.754 1.00 57.84 96 LYS A N 1
ATOM 749 C CA . LYS A 1 96 ? 2.448 6.228 21.175 1.00 57.84 96 LYS A CA 1
ATOM 750 C C . LYS A 1 96 ? 3.657 6.904 21.840 1.00 57.84 96 LYS A C 1
ATOM 752 O O . LYS A 1 96 ? 3.457 7.736 22.721 1.00 57.84 96 LYS A O 1
ATOM 757 N N . ASP A 1 97 ? 4.875 6.606 21.382 1.00 55.12 97 ASP A N 1
ATOM 758 C CA . ASP A 1 97 ? 6.106 7.292 21.806 1.00 55.12 97 ASP A CA 1
ATOM 759 C C . ASP A 1 97 ? 6.359 8.623 21.073 1.00 55.12 97 ASP A C 1
ATOM 761 O O . ASP A 1 97 ? 7.011 9.529 21.598 1.00 55.12 97 ASP A O 1
ATOM 765 N N . PHE A 1 98 ? 5.815 8.793 19.866 1.00 52.34 98 PHE A N 1
ATOM 766 C CA . PHE A 1 98 ? 5.963 10.000 19.059 1.00 52.34 98 PHE A CA 1
ATOM 767 C C . PHE A 1 98 ? 4.787 10.950 19.313 1.00 52.34 98 PHE A C 1
ATOM 769 O O . PHE A 1 98 ? 3.734 10.888 18.683 1.00 52.34 98 PHE A O 1
ATOM 776 N N . ARG A 1 99 ? 4.990 11.898 20.230 1.00 53.03 99 ARG A N 1
ATOM 777 C CA . ARG A 1 99 ? 4.014 12.903 20.702 1.00 53.03 99 ARG A CA 1
ATOM 778 C C . ARG A 1 99 ? 3.368 13.823 19.640 1.00 53.03 99 ARG A C 1
ATOM 780 O O . ARG A 1 99 ? 2.699 14.784 20.016 1.00 53.03 99 ARG A O 1
ATOM 787 N N . ARG A 1 100 ? 3.528 13.588 18.335 1.00 56.00 100 ARG A N 1
ATOM 788 C CA . ARG A 1 100 ? 2.944 14.412 17.266 1.00 56.00 100 ARG A CA 1
ATOM 789 C C . ARG A 1 100 ? 2.633 13.588 16.020 1.00 56.00 100 ARG A C 1
ATOM 791 O O . ARG A 1 100 ? 3.476 13.452 15.143 1.00 56.00 100 ARG A O 1
ATOM 798 N N . ILE A 1 101 ? 1.385 13.149 15.893 1.00 56.03 101 ILE A N 1
ATOM 799 C CA . ILE A 1 101 ? 0.777 12.964 14.574 1.00 56.03 101 ILE A CA 1
ATOM 800 C C . ILE A 1 101 ? -0.370 13.962 14.467 1.00 56.03 101 ILE A C 1
ATOM 802 O O . ILE A 1 101 ? -1.267 13.939 15.318 1.00 56.03 101 ILE A O 1
ATOM 806 N N . PRO A 1 102 ? -0.370 14.865 13.476 1.00 56.69 102 PRO A N 1
ATOM 807 C CA . PRO A 1 102 ? -1.418 15.853 13.384 1.00 56.69 102 PRO A CA 1
ATOM 808 C C . PRO A 1 102 ? -2.698 15.181 12.868 1.00 56.69 102 PRO A C 1
ATOM 810 O O . PRO A 1 102 ? -2.782 14.670 11.752 1.00 56.69 102 PRO A O 1
ATOM 813 N N . PHE A 1 103 ? -3.727 15.216 13.715 1.00 56.50 103 PHE A N 1
ATOM 814 C CA . PHE A 1 103 ? -5.122 14.862 13.427 1.00 56.50 103 PHE A CA 1
ATOM 815 C C . PHE A 1 103 ? -5.652 15.473 12.111 1.00 56.50 103 PHE A C 1
ATOM 817 O O . PHE A 1 103 ? -6.592 14.946 11.516 1.00 56.50 103 PHE A O 1
ATOM 824 N N . SER A 1 104 ? -5.001 16.533 11.618 1.00 58.09 104 SER A N 1
ATOM 825 C CA . SER A 1 104 ? -5.259 17.173 10.328 1.00 58.09 104 SER A CA 1
ATOM 826 C C . SER A 1 104 ? -5.153 16.228 9.133 1.00 58.09 104 SER A C 1
ATOM 828 O O . SER A 1 104 ? -5.970 16.347 8.228 1.00 58.09 104 SER A O 1
ATOM 830 N N . ASN A 1 105 ? -4.212 15.275 9.115 1.00 56.53 105 ASN A N 1
ATOM 831 C CA . ASN A 1 105 ? -4.035 14.395 7.952 1.00 56.53 105 ASN A CA 1
ATOM 832 C C . ASN A 1 105 ? -5.224 13.436 7.796 1.00 56.53 105 ASN A C 1
ATOM 834 O O . ASN A 1 105 ? -5.729 13.253 6.693 1.00 56.53 105 ASN A O 1
ATOM 838 N N . TYR A 1 106 ? -5.734 12.900 8.908 1.00 63.59 106 TYR A N 1
ATOM 839 C CA . TYR A 1 106 ? -6.954 12.088 8.915 1.00 63.59 106 TYR A CA 1
ATOM 840 C C . TYR A 1 106 ? -8.194 12.900 8.535 1.00 63.59 106 TYR A C 1
ATOM 842 O O . TYR A 1 106 ? -8.996 12.452 7.720 1.00 63.59 106 TYR A O 1
ATOM 850 N N . LEU A 1 107 ? -8.353 14.104 9.097 1.00 61.31 107 LEU A N 1
ATOM 851 C CA . LEU A 1 107 ? -9.503 14.958 8.797 1.00 61.31 107 LEU A CA 1
ATOM 852 C C . LEU A 1 107 ? -9.513 15.460 7.350 1.00 61.31 107 LEU A C 1
ATOM 854 O O . LEU A 1 107 ? -10.584 15.526 6.759 1.00 61.31 107 LEU A O 1
ATOM 858 N N . SER A 1 108 ? -8.349 15.784 6.784 1.00 62.22 108 SER A N 1
ATOM 859 C CA . SER A 1 108 ? -8.223 16.248 5.398 1.00 62.22 108 SER A CA 1
ATOM 860 C C . SER A 1 108 ? -8.671 15.167 4.414 1.00 62.22 108 SER A C 1
ATOM 862 O O . SER A 1 108 ? -9.541 15.406 3.579 1.00 62.22 108 SER A O 1
ATOM 864 N N . VAL A 1 109 ? -8.173 13.937 4.586 1.00 61.34 109 VAL A N 1
ATOM 865 C CA . VAL A 1 109 ? -8.576 12.798 3.748 1.00 61.34 109 VAL A CA 1
ATOM 866 C C . VAL A 1 109 ? -10.055 12.459 3.956 1.00 61.34 109 VAL A C 1
ATOM 868 O O . VAL A 1 109 ? -10.774 12.233 2.990 1.00 61.34 109 VAL A O 1
ATOM 871 N N . ARG A 1 110 ? -10.549 12.484 5.201 1.00 58.16 110 ARG A N 1
ATOM 872 C CA . ARG A 1 110 ? -11.956 12.182 5.506 1.00 58.16 110 ARG A CA 1
ATOM 873 C C . ARG A 1 110 ? -12.938 13.221 4.956 1.00 58.16 110 ARG A C 1
ATOM 875 O O . ARG A 1 110 ? -14.039 12.841 4.591 1.00 58.16 110 ARG A O 1
ATOM 882 N N . ASN A 1 111 ? -12.570 14.502 4.934 1.00 53.69 111 ASN A N 1
ATOM 883 C CA . ASN A 1 111 ? -13.414 15.578 4.398 1.00 53.69 111 ASN A CA 1
ATOM 884 C C . ASN A 1 111 ? -13.324 15.707 2.865 1.00 53.69 111 ASN A C 1
ATOM 886 O O . ASN A 1 111 ? -14.063 16.500 2.292 1.00 53.69 111 ASN A O 1
ATOM 890 N N . SER A 1 112 ? -12.414 14.967 2.220 1.00 54.38 112 SER A N 1
ATOM 891 C CA . SER A 1 112 ? -12.265 14.911 0.756 1.00 54.38 112 SER A CA 1
ATOM 892 C C . SER A 1 112 ? -13.018 13.727 0.119 1.00 54.38 112 SER A C 1
ATOM 894 O O . SER A 1 112 ? -12.900 13.511 -1.085 1.00 54.38 112 SER A O 1
ATOM 896 N N . LEU A 1 113 ? -13.752 12.957 0.934 1.00 49.41 113 LEU A N 1
ATOM 897 C CA . LEU A 1 113 ? -14.651 11.851 0.573 1.00 49.41 113 LEU A CA 1
ATOM 898 C C . LEU A 1 113 ? -16.108 12.317 0.595 1.00 49.41 113 LEU A C 1
ATOM 900 O O . LEU A 1 113 ? -16.889 11.787 -0.223 1.00 49.41 113 LEU A O 1
#